Protein AF-A0A3D4WVC0-F1 (afdb_monomer_lite)

Radius of gyration: 29.59 Å; chains: 1; bounding box: 92×61×45 Å

Sequence (147 aa):
MLTVLAAFAVWWGLRPLLTSPFTAPPGKEVVAPSPVVPSPSVTPSPSRSVAPPRSVAPKPSLYDGWAFANGAFVRTFEVNGGTATVRIVDGHVSLVSSAPWEGYTITSRQPGPDRLVLEFFKPGEHYTVVDAMWWQNRPYAEVNNVA

Structure (mmCIF, N/CA/C/O backbone):
data_AF-A0A3D4WVC0-F1
#
_entry.id   AF-A0A3D4WVC0-F1
#
loop_
_atom_site.group_PDB
_atom_site.id
_atom_site.type_symbol
_atom_site.label_atom_id
_atom_site.label_alt_id
_atom_site.label_comp_id
_atom_site.label_asym_id
_atom_site.label_entity_id
_atom_site.label_seq_id
_atom_site.pdbx_PDB_ins_code
_atom_site.Cartn_x
_atom_site.Cartn_y
_atom_site.Cartn_z
_atom_site.occupancy
_atom_site.B_iso_or_equiv
_atom_site.auth_seq_id
_atom_site.auth_comp_id
_atom_site.auth_asym_id
_atom_site.auth_atom_id
_atom_site.pdbx_PDB_model_num
ATOM 1 N N . MET A 1 1 ? -3.786 -29.036 29.010 1.00 40.06 1 MET A N 1
ATOM 2 C CA . MET A 1 1 ? -3.251 -29.490 27.713 1.00 40.06 1 MET A CA 1
ATOM 3 C C . MET A 1 1 ? -2.570 -28.315 27.028 1.00 40.06 1 MET A C 1
ATOM 5 O O . MET A 1 1 ? -3.201 -27.287 26.858 1.00 40.06 1 MET A O 1
ATOM 9 N N . LEU A 1 2 ? -1.273 -28.503 26.780 1.00 36.00 2 LEU A N 1
ATOM 10 C CA . LEU A 1 2 ? -0.331 -27.867 25.848 1.00 36.00 2 LEU A CA 1
ATOM 11 C C . LEU A 1 2 ? -0.523 -26.413 25.336 1.00 36.00 2 LEU A C 1
ATOM 13 O O . LEU A 1 2 ? -1.320 -26.125 24.453 1.00 36.00 2 LEU A O 1
ATOM 17 N N . THR A 1 3 ? 0.358 -25.564 25.869 1.00 45.84 3 THR A N 1
ATOM 18 C CA . THR A 1 3 ? 1.102 -24.403 25.341 1.00 45.84 3 THR A CA 1
ATOM 19 C C . THR A 1 3 ? 1.317 -24.319 23.823 1.00 45.84 3 THR A C 1
ATOM 21 O O . THR A 1 3 ? 1.759 -25.306 23.249 1.00 45.84 3 THR A O 1
ATOM 24 N N . VAL A 1 4 ? 1.237 -23.104 23.247 1.00 41.12 4 VAL A N 1
ATOM 25 C CA . VAL A 1 4 ? 2.300 -22.531 22.382 1.00 41.12 4 VAL A CA 1
ATOM 26 C C . VAL A 1 4 ? 2.367 -21.006 22.582 1.00 41.12 4 VAL A C 1
ATOM 28 O O . VAL A 1 4 ? 1.508 -20.262 22.116 1.00 41.12 4 VAL A O 1
ATOM 31 N N . LEU A 1 5 ? 3.415 -20.551 23.277 1.00 47.03 5 LEU A N 1
ATOM 32 C CA . LEU A 1 5 ? 3.977 -19.206 23.142 1.00 47.03 5 LEU A CA 1
ATOM 33 C C . LEU A 1 5 ? 4.660 -19.110 21.773 1.00 47.03 5 LEU A C 1
ATOM 35 O O . LEU A 1 5 ? 5.485 -19.964 21.454 1.00 47.03 5 LEU A O 1
ATOM 39 N N . ALA A 1 6 ? 4.404 -18.044 21.020 1.00 47.34 6 ALA A N 1
ATOM 40 C CA . ALA A 1 6 ? 5.251 -17.658 19.897 1.00 47.34 6 ALA A CA 1
ATOM 41 C C . ALA A 1 6 ? 5.726 -16.217 20.108 1.00 47.34 6 ALA A C 1
ATOM 43 O O . ALA A 1 6 ? 5.016 -15.250 19.844 1.00 47.34 6 ALA A O 1
ATOM 44 N N . ALA A 1 7 ? 6.934 -16.110 20.656 1.00 46.94 7 ALA A N 1
ATOM 45 C CA . ALA A 1 7 ? 7.718 -14.891 20.681 1.00 46.94 7 ALA A CA 1
ATOM 46 C C . ALA A 1 7 ? 8.221 -14.608 19.261 1.00 46.94 7 ALA A C 1
ATOM 48 O O . ALA A 1 7 ? 8.860 -15.471 18.659 1.00 46.94 7 ALA A O 1
ATOM 49 N N . PHE A 1 8 ? 7.972 -13.406 18.744 1.00 44.94 8 PHE A N 1
ATOM 50 C CA . PHE A 1 8 ? 8.620 -12.935 17.525 1.00 44.94 8 PHE A CA 1
ATOM 51 C C . PHE A 1 8 ? 9.506 -11.734 17.831 1.00 44.94 8 PHE A C 1
ATOM 53 O O . PHE A 1 8 ? 9.111 -10.763 18.474 1.00 44.94 8 PHE A O 1
ATOM 60 N N . ALA A 1 9 ? 10.758 -11.905 17.421 1.00 48.78 9 ALA A N 1
ATOM 61 C CA . ALA A 1 9 ? 11.906 -11.083 17.729 1.00 48.78 9 ALA A CA 1
ATOM 62 C C . ALA A 1 9 ? 11.807 -9.691 17.094 1.00 48.78 9 ALA A C 1
ATOM 64 O O . ALA A 1 9 ? 11.623 -9.551 15.886 1.00 48.78 9 ALA A O 1
ATOM 65 N N . VAL A 1 10 ? 12.008 -8.661 17.915 1.00 54.28 10 VAL A N 1
ATOM 66 C CA . VAL A 1 10 ? 12.243 -7.289 17.461 1.00 54.28 10 VAL A CA 1
ATOM 67 C C . VAL A 1 10 ? 13.723 -7.168 17.104 1.00 54.28 10 VAL A C 1
ATOM 69 O O . VAL A 1 10 ? 14.586 -7.148 17.981 1.00 54.28 10 VAL A O 1
ATOM 72 N N . TRP A 1 11 ? 14.029 -7.122 15.808 1.00 53.81 11 TRP A N 1
ATOM 73 C CA . TRP A 1 11 ? 15.387 -6.887 15.321 1.00 53.81 11 TRP A CA 1
ATOM 74 C C . TRP A 1 11 ? 15.665 -5.379 15.289 1.00 53.81 11 TRP A C 1
ATOM 76 O O . TRP A 1 11 ? 15.210 -4.663 14.400 1.00 53.81 11 TRP A O 1
ATOM 86 N N . TRP A 1 12 ? 16.443 -4.888 16.255 1.00 55.88 12 TRP A N 1
ATOM 87 C CA . TRP A 1 12 ? 16.959 -3.519 16.270 1.00 55.88 12 TRP A CA 1
ATOM 88 C C . TRP A 1 12 ? 18.145 -3.405 15.306 1.00 55.88 12 TRP A C 1
ATOM 90 O O . TRP A 1 12 ? 19.235 -3.908 15.574 1.00 55.88 12 TRP A O 1
ATOM 100 N N . GLY A 1 13 ? 17.932 -2.756 14.161 1.00 48.41 13 GLY A N 1
ATOM 101 C CA . GLY A 1 13 ? 18.969 -2.457 13.173 1.00 48.41 13 GLY A CA 1
ATOM 102 C C . GLY A 1 13 ? 19.977 -1.411 13.660 1.00 48.41 13 GLY A C 1
ATOM 103 O O . GLY A 1 13 ? 19.975 -0.281 13.182 1.00 48.41 13 GLY A O 1
ATOM 104 N N . LEU A 1 14 ? 20.862 -1.789 14.581 1.00 53.97 14 LEU A N 1
ATOM 105 C CA . LEU A 1 14 ? 22.098 -1.064 14.873 1.00 53.97 14 LEU A CA 1
ATOM 106 C C . LEU A 1 14 ? 23.110 -1.364 13.763 1.00 53.97 14 LEU A C 1
ATOM 108 O O . LEU A 1 14 ? 23.582 -2.492 13.631 1.00 53.97 14 LEU A O 1
ATOM 112 N N . ARG A 1 15 ? 23.456 -0.362 12.950 1.00 57.53 15 ARG A N 1
ATOM 113 C CA . ARG A 1 15 ? 24.620 -0.442 12.059 1.00 57.53 15 ARG A CA 1
ATOM 114 C C . ARG A 1 15 ? 25.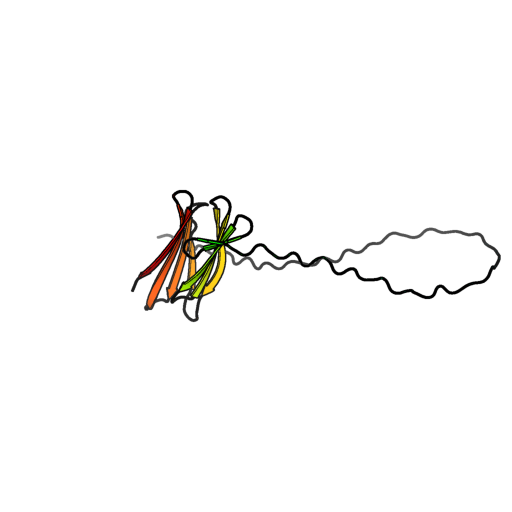864 0.016 12.829 1.00 57.53 15 ARG A C 1
ATOM 116 O O . ARG A 1 15 ? 25.918 1.189 13.196 1.00 57.53 15 ARG A O 1
ATOM 123 N N . PRO A 1 16 ? 26.864 -0.850 13.069 1.00 56.91 16 PRO A N 1
ATOM 124 C CA . PRO A 1 16 ? 28.131 -0.424 13.640 1.00 56.91 16 PRO A CA 1
ATOM 125 C C . PRO A 1 16 ? 28.985 0.234 12.545 1.00 56.91 16 PRO A C 1
ATOM 127 O O . PRO A 1 16 ? 29.263 -0.367 11.508 1.00 56.91 16 PRO A O 1
ATOM 130 N N . LEU A 1 17 ? 29.407 1.477 12.771 1.00 55.62 17 LEU A N 1
ATOM 131 C CA . LEU A 1 17 ? 30.471 2.113 11.995 1.00 55.62 17 LEU A CA 1
ATOM 132 C C . LEU A 1 17 ? 31.812 1.630 12.565 1.00 55.62 17 LEU A C 1
ATOM 134 O O . LEU A 1 17 ? 32.285 2.164 13.565 1.00 55.62 17 LEU A O 1
ATOM 138 N N . LEU A 1 18 ? 32.401 0.585 11.974 1.00 59.47 18 LEU A N 1
ATOM 139 C CA . LEU A 1 18 ? 33.740 0.135 12.353 1.00 59.47 18 LEU A CA 1
ATOM 140 C C . LEU A 1 18 ? 34.824 0.995 11.690 1.00 59.47 18 LEU A C 1
ATOM 142 O O . LEU A 1 18 ? 35.029 0.969 10.479 1.00 59.47 18 LEU A O 1
ATOM 146 N N . THR A 1 19 ? 35.527 1.721 12.555 1.00 50.94 19 THR A N 1
ATOM 147 C CA . THR A 1 19 ? 36.918 2.173 12.455 1.00 50.94 19 THR A CA 1
ATOM 148 C C . THR A 1 19 ? 37.839 1.115 11.844 1.00 50.94 19 THR A C 1
ATOM 150 O O . THR A 1 19 ? 37.834 -0.034 12.280 1.00 50.94 19 THR A O 1
ATOM 153 N N . SER A 1 20 ? 38.703 1.525 10.911 1.00 58.22 20 SER A N 1
ATOM 154 C CA . SER A 1 20 ? 39.817 0.705 10.422 1.00 58.22 20 SER A CA 1
ATOM 155 C C . SER A 1 20 ? 41.150 1.327 10.868 1.00 58.22 20 SER A C 1
ATOM 157 O O . SER A 1 20 ? 41.410 2.477 10.511 1.00 58.22 20 SER A O 1
ATOM 159 N N . PRO A 1 21 ? 42.007 0.620 11.628 1.00 57.28 21 PRO A N 1
ATOM 160 C CA . PRO A 1 21 ? 43.376 1.049 11.891 1.00 57.28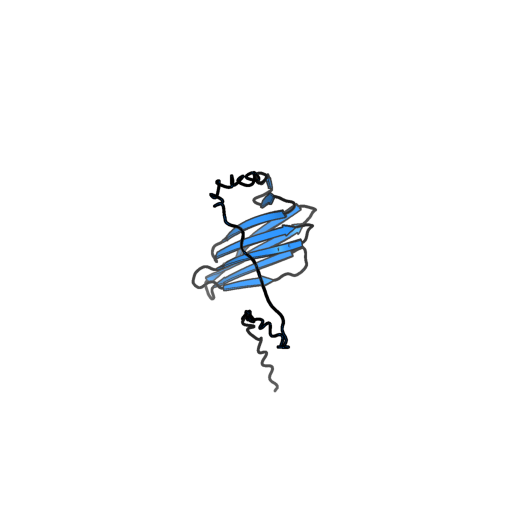 21 PRO A CA 1
ATOM 161 C C . PRO A 1 21 ? 44.298 0.546 10.771 1.00 57.28 21 PRO A C 1
ATOM 163 O O . PRO A 1 21 ? 44.299 -0.642 10.453 1.00 57.28 21 PRO A O 1
ATOM 166 N N . PHE A 1 22 ? 45.100 1.429 10.174 1.00 54.69 22 PHE A N 1
ATOM 167 C CA . PHE A 1 22 ? 46.221 1.016 9.328 1.00 54.69 22 PHE A CA 1
ATOM 168 C C . PHE A 1 22 ? 47.525 1.219 10.100 1.00 54.69 22 PHE A C 1
ATOM 170 O O . PHE A 1 22 ? 47.913 2.341 10.420 1.00 54.69 22 PHE A O 1
ATOM 177 N N . THR A 1 23 ? 48.179 0.106 10.418 1.00 53.22 23 THR A N 1
ATOM 178 C CA . THR A 1 23 ? 49.510 0.027 11.020 1.00 53.22 23 THR A CA 1
ATOM 179 C C . THR A 1 23 ? 50.424 -0.703 10.044 1.00 53.22 23 THR A C 1
ATOM 181 O O . THR A 1 23 ? 50.094 -1.803 9.610 1.00 53.22 23 THR A O 1
ATOM 184 N N . ALA A 1 24 ? 51.592 -0.128 9.751 1.00 55.16 24 ALA A N 1
ATOM 185 C CA . ALA A 1 24 ? 52.728 -0.848 9.180 1.00 55.16 24 ALA A CA 1
ATOM 186 C C . ALA A 1 24 ? 54.068 -0.292 9.733 1.00 55.16 24 ALA A C 1
ATOM 188 O O . ALA A 1 24 ? 54.102 0.874 10.132 1.00 55.16 24 ALA A O 1
ATOM 189 N N . PRO A 1 25 ? 55.133 -1.122 9.822 1.00 63.91 25 PRO A N 1
ATOM 190 C CA . PRO A 1 25 ? 56.210 -1.028 10.828 1.00 63.91 25 PRO A CA 1
ATOM 191 C C . PRO A 1 25 ? 57.538 -0.395 10.327 1.00 63.91 25 PRO A C 1
ATOM 193 O O . PRO A 1 25 ? 57.616 0.011 9.168 1.00 63.91 25 PRO A O 1
ATOM 196 N N . PRO A 1 26 ? 58.590 -0.307 11.184 1.00 58.41 26 PRO A N 1
ATOM 197 C CA . PRO A 1 26 ? 59.791 0.510 10.963 1.00 58.41 26 PRO A CA 1
ATOM 198 C C . PRO A 1 26 ? 61.002 -0.257 10.384 1.00 58.41 26 PRO A C 1
ATOM 200 O O . PRO A 1 26 ? 61.154 -1.455 10.611 1.00 58.41 26 PRO A O 1
ATOM 203 N N . GLY A 1 27 ? 61.932 0.465 9.739 1.00 41.50 27 GLY A N 1
ATOM 204 C CA . GLY A 1 27 ? 63.262 -0.033 9.347 1.00 41.50 27 GLY A CA 1
ATOM 205 C C . GLY A 1 27 ? 64.196 1.077 8.824 1.00 41.50 27 GLY A C 1
ATOM 206 O O . GLY A 1 27 ? 63.806 1.835 7.946 1.00 41.50 27 GLY A O 1
ATOM 207 N N . LYS A 1 28 ? 65.395 1.178 9.421 1.00 44.62 28 LYS A N 1
ATOM 208 C CA . LYS A 1 28 ? 66.529 2.126 9.220 1.00 44.62 28 LYS A CA 1
ATOM 209 C C . LYS A 1 28 ? 67.211 1.910 7.832 1.00 44.62 28 LYS A C 1
ATOM 211 O O . LYS A 1 28 ? 66.914 0.903 7.211 1.00 44.62 28 LYS A O 1
ATOM 216 N N . GLU A 1 29 ? 68.120 2.707 7.244 1.00 45.84 29 GLU A N 1
ATOM 217 C CA . GLU A 1 29 ? 69.215 3.562 7.741 1.00 45.84 29 GLU A CA 1
ATOM 218 C C . GLU A 1 29 ? 69.877 4.365 6.565 1.00 45.84 29 GLU A C 1
ATOM 220 O O . GLU A 1 29 ? 70.109 3.791 5.508 1.00 45.84 29 GLU A O 1
ATOM 225 N N . VAL A 1 30 ? 70.174 5.664 6.786 1.00 51.47 30 VAL A N 1
ATOM 226 C CA . VAL A 1 30 ? 71.369 6.496 6.410 1.00 51.47 30 VAL A CA 1
ATOM 227 C C . VAL A 1 30 ? 71.825 6.714 4.937 1.00 51.47 30 VAL A C 1
ATOM 229 O O . VAL A 1 30 ? 72.135 5.773 4.224 1.00 51.47 30 VAL A O 1
ATOM 232 N N . VAL A 1 31 ? 71.952 7.997 4.518 1.00 44.50 31 VAL A N 1
ATOM 233 C CA . VAL A 1 31 ? 73.180 8.786 4.150 1.00 44.50 31 VAL A CA 1
ATOM 234 C C . VAL A 1 31 ? 72.754 10.160 3.540 1.00 44.50 31 VAL A C 1
ATOM 236 O O . VAL A 1 31 ? 71.867 10.217 2.697 1.00 44.50 31 VAL A O 1
ATOM 239 N N . ALA A 1 32 ? 73.383 11.271 3.963 1.00 46.34 32 ALA A N 1
ATOM 240 C CA . ALA A 1 32 ? 73.227 12.672 3.482 1.00 46.34 32 ALA A CA 1
ATOM 241 C C . ALA A 1 32 ? 74.440 13.113 2.594 1.00 46.34 32 ALA A C 1
ATOM 243 O O . ALA A 1 32 ? 75.324 12.268 2.446 1.00 46.34 32 ALA A O 1
ATOM 244 N 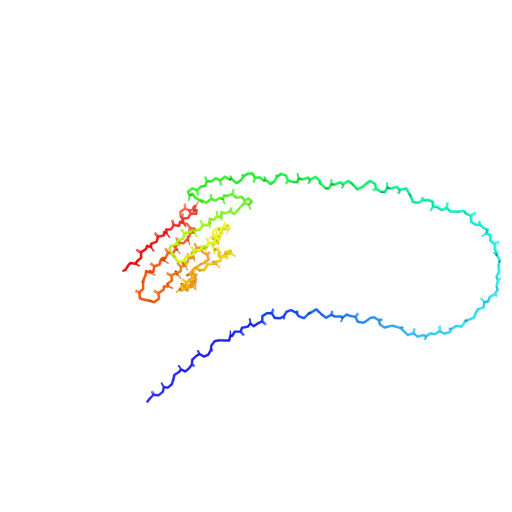N . PRO A 1 33 ? 74.645 14.376 2.098 1.00 55.25 33 PRO A N 1
ATOM 245 C CA . PRO A 1 33 ? 73.805 15.601 2.036 1.00 55.25 33 PRO A CA 1
ATOM 246 C C . PRO A 1 33 ? 73.849 16.447 0.701 1.00 55.25 33 PRO A C 1
ATOM 248 O O . PRO A 1 33 ? 74.712 16.246 -0.148 1.00 55.25 33 PRO A O 1
ATOM 251 N N . SER A 1 34 ? 73.001 17.505 0.644 1.00 46.69 34 SER A N 1
ATOM 252 C CA . SER A 1 34 ? 73.142 18.843 -0.032 1.00 46.69 34 SER A CA 1
ATOM 253 C C . SER A 1 34 ? 72.984 19.016 -1.571 1.00 46.69 34 SER A C 1
ATOM 255 O O . SER A 1 34 ? 73.257 18.066 -2.295 1.00 46.69 34 SER A O 1
ATOM 257 N N . PRO A 1 35 ? 72.676 20.233 -2.127 1.00 52.69 35 PRO A N 1
ATOM 258 C CA . PRO A 1 35 ? 72.225 21.520 -1.547 1.00 52.69 35 PRO A CA 1
ATOM 259 C C . PRO A 1 35 ? 71.007 22.215 -2.251 1.00 52.69 35 PRO A C 1
ATOM 261 O O . PRO A 1 35 ? 70.432 21.743 -3.224 1.00 52.69 35 PRO A O 1
ATOM 264 N N . VAL A 1 36 ? 70.662 23.379 -1.681 1.00 50.00 36 VAL A N 1
ATOM 265 C CA . VAL A 1 36 ? 69.599 24.394 -1.885 1.00 50.00 36 VAL A CA 1
ATOM 266 C C . VAL A 1 36 ? 69.378 24.942 -3.312 1.00 50.00 36 VAL A C 1
ATOM 268 O O . VAL A 1 36 ? 70.343 25.313 -3.972 1.00 50.00 36 VAL A O 1
ATOM 271 N N . VAL A 1 37 ? 68.106 25.183 -3.692 1.00 51.31 37 VAL A N 1
ATOM 272 C CA . VAL A 1 37 ? 67.677 26.186 -4.706 1.00 51.31 37 VAL A CA 1
ATOM 273 C C . VAL A 1 37 ? 66.315 26.812 -4.291 1.00 51.31 37 VAL A C 1
ATOM 275 O O . VAL A 1 37 ? 65.466 26.075 -3.786 1.00 51.31 37 VAL A O 1
ATOM 278 N N . PRO A 1 38 ? 66.082 28.139 -4.433 1.00 46.84 38 PRO A N 1
ATOM 279 C CA . PRO A 1 38 ? 64.913 28.834 -3.870 1.00 46.84 38 PRO A CA 1
ATOM 280 C C . PRO A 1 38 ? 63.642 28.874 -4.756 1.00 46.84 38 PRO A C 1
ATOM 282 O O . PRO A 1 38 ? 63.693 28.696 -5.967 1.00 46.84 38 PRO A O 1
ATOM 285 N N . SER A 1 39 ? 62.528 29.156 -4.060 1.00 46.03 39 SER A N 1
ATOM 286 C CA . SER A 1 39 ? 61.109 29.426 -4.413 1.00 46.03 39 SER A CA 1
ATOM 287 C C . SER A 1 39 ? 60.789 30.065 -5.786 1.00 46.03 39 SER A C 1
ATOM 289 O O . SER A 1 39 ? 61.596 30.834 -6.306 1.00 46.03 39 SER A O 1
ATOM 291 N N . PRO A 1 40 ? 59.558 29.882 -6.320 1.00 46.62 40 PRO A N 1
ATOM 292 C CA . PRO A 1 40 ? 58.529 30.890 -6.014 1.00 46.62 40 PRO A CA 1
ATOM 293 C C . PRO A 1 40 ? 57.105 30.363 -5.727 1.00 46.62 40 PRO A C 1
ATOM 295 O O . PRO A 1 40 ? 56.657 29.331 -6.223 1.00 46.62 40 PRO A O 1
ATOM 298 N N . SER A 1 41 ? 56.388 31.166 -4.936 1.00 48.62 41 SER A N 1
ATOM 299 C CA . SER A 1 41 ? 54.988 31.059 -4.516 1.00 48.62 41 SER A CA 1
ATOM 300 C C . SER A 1 41 ? 53.992 30.810 -5.653 1.00 48.62 41 SER A C 1
ATOM 302 O O . SER A 1 41 ? 53.927 31.582 -6.609 1.00 48.62 41 SER A O 1
ATOM 304 N N . VAL A 1 42 ? 53.128 29.804 -5.487 1.00 47.81 42 VAL A N 1
ATOM 305 C CA . VAL A 1 42 ? 51.949 29.595 -6.339 1.00 47.81 42 VAL A CA 1
ATOM 306 C C . VAL A 1 42 ? 50.707 30.112 -5.614 1.00 47.81 42 VAL A C 1
ATOM 308 O O . VAL A 1 42 ? 50.237 29.532 -4.638 1.00 47.81 42 VAL A O 1
ATOM 311 N N . THR A 1 43 ? 50.186 31.230 -6.106 1.00 57.22 43 THR A N 1
ATOM 312 C CA . THR A 1 43 ? 48.874 31.795 -5.771 1.00 57.22 43 THR A CA 1
ATOM 313 C C . THR A 1 43 ? 47.756 30.835 -6.210 1.00 57.22 43 THR A C 1
ATOM 315 O O . THR A 1 43 ? 47.762 30.411 -7.367 1.00 57.22 43 THR A O 1
ATOM 318 N N . PRO A 1 44 ? 46.760 30.501 -5.367 1.00 51.34 44 PRO A N 1
ATOM 319 C CA . PRO A 1 44 ? 45.614 29.710 -5.804 1.00 51.34 44 PRO A CA 1
ATOM 320 C C . PRO A 1 44 ? 44.663 30.571 -6.652 1.00 51.34 44 PRO A C 1
ATOM 322 O O . PRO A 1 44 ? 44.137 31.580 -6.186 1.00 51.34 44 PRO A O 1
ATOM 325 N N . SER A 1 45 ? 44.434 30.169 -7.904 1.00 52.62 45 SER A N 1
ATOM 326 C CA . SER A 1 45 ? 43.383 30.734 -8.761 1.00 52.62 45 SER A CA 1
ATOM 327 C C . SER A 1 45 ? 42.082 29.925 -8.600 1.00 52.62 45 SER A C 1
ATOM 329 O O . SER A 1 45 ? 42.146 28.707 -8.420 1.00 52.62 45 SER A O 1
ATOM 331 N N . PRO A 1 46 ? 40.898 30.565 -8.622 1.00 51.03 46 PRO A N 1
ATOM 332 C CA . PRO A 1 46 ? 39.639 29.953 -8.207 1.00 51.03 46 PRO A CA 1
ATOM 333 C C . PRO A 1 46 ? 39.150 28.911 -9.216 1.00 51.03 46 PRO A C 1
ATOM 335 O O . PRO A 1 46 ? 38.881 29.213 -10.379 1.00 51.03 46 PRO A O 1
ATOM 338 N N . SER A 1 47 ? 38.985 27.676 -8.744 1.00 50.19 47 SER A N 1
ATOM 339 C CA . SER A 1 47 ? 38.336 26.609 -9.502 1.00 50.19 47 SER A CA 1
ATOM 340 C C . SER A 1 47 ? 36.878 26.999 -9.769 1.00 50.19 47 SER A C 1
ATOM 342 O O . SER A 1 47 ? 36.075 27.119 -8.839 1.00 50.19 47 SER A O 1
ATOM 344 N N . ARG A 1 48 ? 36.526 27.248 -11.039 1.00 56.22 48 ARG A N 1
ATOM 345 C CA . ARG A 1 48 ? 35.130 27.407 -11.470 1.00 56.22 48 ARG A CA 1
ATOM 346 C C . ARG A 1 48 ? 34.404 26.092 -11.197 1.00 56.22 48 ARG A C 1
ATOM 348 O O . ARG A 1 48 ? 34.523 25.140 -11.962 1.00 56.22 48 ARG A O 1
ATOM 355 N N . SER A 1 49 ? 33.635 26.071 -10.113 1.00 56.03 49 SER A N 1
ATOM 356 C CA . SER A 1 49 ? 32.649 25.033 -9.837 1.00 56.03 49 SER A CA 1
ATOM 357 C C . SER A 1 49 ? 31.567 25.099 -10.916 1.00 56.03 49 SER A C 1
ATOM 359 O O . SER A 1 49 ? 30.678 25.952 -10.883 1.00 56.03 49 SER A O 1
ATOM 361 N N . VAL A 1 50 ? 31.691 24.248 -11.933 1.00 58.16 50 VAL A N 1
ATOM 362 C CA . VAL A 1 50 ? 30.615 23.996 -12.891 1.00 58.16 50 VAL A CA 1
ATOM 363 C C . VAL A 1 50 ? 29.536 23.247 -12.120 1.00 58.16 50 VAL A C 1
ATOM 365 O O . VAL A 1 50 ? 29.691 22.069 -11.804 1.00 58.16 50 VAL A O 1
ATOM 368 N N . ALA A 1 51 ? 28.465 23.955 -11.758 1.00 62.66 51 ALA A N 1
ATOM 369 C CA . ALA A 1 51 ? 27.297 23.341 -11.147 1.00 62.66 51 ALA A CA 1
ATOM 370 C C . ALA A 1 51 ? 26.778 22.226 -12.077 1.00 62.66 51 ALA A C 1
ATOM 372 O O . ALA A 1 51 ? 26.624 22.475 -13.278 1.00 62.66 51 ALA A O 1
ATOM 373 N N . PRO A 1 52 ? 26.515 21.008 -11.566 1.00 61.72 52 PRO A N 1
ATOM 374 C CA . PRO A 1 52 ? 25.953 19.949 -12.387 1.00 61.72 52 PRO A CA 1
ATOM 375 C C . PRO A 1 52 ? 24.614 20.418 -12.974 1.00 61.72 52 PRO A C 1
ATOM 377 O O . PRO A 1 52 ? 23.849 21.107 -12.284 1.00 61.72 52 PRO A O 1
ATOM 380 N N . PRO A 1 53 ? 24.318 20.087 -14.242 1.00 55.91 53 PRO A N 1
ATOM 381 C CA . PRO A 1 53 ? 23.057 20.468 -14.857 1.00 55.91 53 PRO A CA 1
ATOM 382 C C . PRO A 1 53 ? 21.908 19.932 -14.000 1.00 55.91 53 PRO A C 1
ATOM 384 O O . PRO A 1 53 ? 21.865 18.744 -13.673 1.00 55.91 53 PRO A O 1
ATOM 387 N N . ARG A 1 54 ? 20.981 20.817 -13.607 1.00 59.22 54 ARG A N 1
ATOM 388 C CA . ARG A 1 54 ? 19.742 20.412 -12.937 1.00 59.22 54 ARG A CA 1
ATOM 389 C C . ARG A 1 54 ? 18.981 19.514 -13.904 1.00 59.22 54 ARG A C 1
ATOM 391 O O . ARG A 1 54 ? 18.400 19.998 -14.871 1.00 59.22 54 ARG A O 1
ATOM 398 N N . SER A 1 55 ? 19.027 18.210 -13.646 1.00 58.72 55 SER A N 1
ATOM 399 C CA . SER A 1 55 ? 18.188 17.235 -14.327 1.00 58.72 55 SER A CA 1
ATOM 400 C C . SER A 1 55 ? 16.739 17.595 -14.018 1.00 58.72 55 SER A C 1
ATOM 402 O O . SER A 1 55 ? 16.290 17.497 -12.874 1.00 58.72 55 SER A O 1
ATOM 404 N N . VAL A 1 56 ? 16.032 18.117 -15.019 1.00 55.38 56 VAL A N 1
ATOM 405 C CA . VAL A 1 56 ? 14.595 18.353 -14.927 1.00 55.38 56 VAL A CA 1
ATOM 406 C C . VAL A 1 56 ? 13.956 16.972 -14.932 1.00 55.38 56 VAL A C 1
ATOM 408 O O . VAL A 1 56 ? 13.884 16.324 -15.974 1.00 55.38 56 VAL A O 1
ATOM 411 N N . ALA A 1 57 ? 13.577 16.489 -13.747 1.00 63.53 57 ALA A N 1
ATOM 412 C CA . ALA A 1 57 ? 12.898 15.210 -13.615 1.00 63.53 57 ALA A CA 1
ATOM 413 C C . ALA A 1 57 ? 11.651 15.203 -14.523 1.00 63.53 57 ALA A C 1
ATOM 415 O O . ALA A 1 57 ? 10.930 16.209 -14.561 1.00 63.53 57 ALA A O 1
ATOM 416 N N . PRO A 1 58 ? 11.384 14.108 -15.259 1.00 61.81 58 PRO A N 1
ATOM 417 C CA . PRO A 1 58 ? 10.185 14.000 -16.078 1.00 61.81 58 PRO A CA 1
A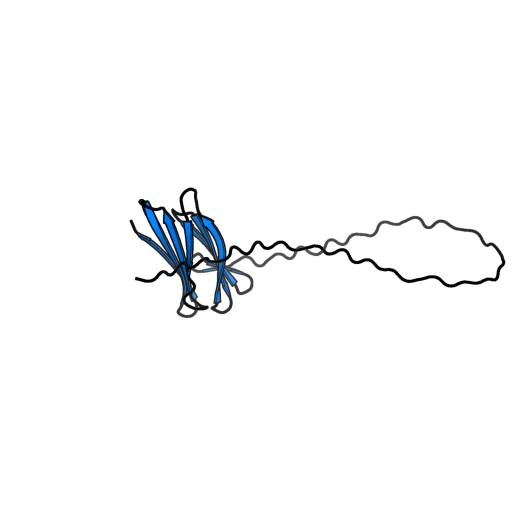TOM 418 C C . PRO A 1 58 ? 8.941 14.273 -15.229 1.00 61.81 58 PRO A C 1
ATOM 420 O O . PRO A 1 58 ? 8.805 13.736 -14.127 1.00 61.81 58 PRO A O 1
ATOM 423 N N . LYS A 1 59 ? 8.028 15.113 -15.730 1.00 66.94 59 LYS A N 1
ATOM 424 C CA . LYS A 1 59 ? 6.752 15.366 -15.053 1.00 66.94 59 LYS A CA 1
ATOM 425 C C . LYS A 1 59 ? 5.972 14.044 -14.969 1.00 66.94 59 LYS A C 1
ATOM 427 O O . LYS A 1 59 ? 5.794 13.414 -16.013 1.00 66.94 59 LYS A O 1
ATOM 432 N N . PRO A 1 60 ? 5.490 13.626 -13.782 1.00 70.56 60 PRO A N 1
ATOM 433 C CA . PRO A 1 60 ? 4.712 12.403 -13.666 1.00 70.56 60 PRO A CA 1
ATOM 434 C C . PRO A 1 60 ? 3.432 12.509 -14.496 1.00 70.56 60 PRO A C 1
ATOM 436 O O . PRO A 1 60 ? 2.744 13.533 -14.455 1.00 70.56 60 PRO A O 1
ATOM 439 N N . SER A 1 61 ? 3.106 11.455 -15.236 1.00 80.81 61 SER A N 1
ATOM 440 C CA . SER A 1 61 ? 1.772 11.307 -15.833 1.00 80.81 61 SER A CA 1
ATOM 441 C C . SER A 1 61 ? 0.822 10.716 -14.791 1.00 80.81 61 SER A C 1
ATOM 443 O O . SER A 1 61 ? 1.268 9.967 -13.928 1.00 80.81 61 SER A O 1
ATOM 445 N N . LEU A 1 62 ? -0.460 11.085 -14.805 1.00 86.00 62 LEU A N 1
ATOM 446 C CA . LEU A 1 62 ? -1.423 10.638 -13.795 1.00 86.00 62 LEU A CA 1
ATOM 447 C C . LEU A 1 62 ? -2.375 9.610 -14.415 1.00 86.00 62 LEU A C 1
ATOM 449 O O . LEU A 1 62 ? -3.028 9.903 -15.414 1.00 86.00 62 LEU A O 1
ATOM 453 N N . TYR A 1 63 ? -2.428 8.414 -13.836 1.00 85.19 63 TYR A N 1
ATOM 454 C CA . TYR A 1 63 ? -3.274 7.306 -14.270 1.00 85.19 63 TYR A CA 1
ATOM 455 C C . TYR A 1 63 ? -4.121 6.838 -13.089 1.00 85.19 63 TYR A C 1
ATOM 457 O O . TYR A 1 63 ? -3.596 6.226 -12.168 1.00 85.19 63 TYR A O 1
ATOM 465 N N . ASP A 1 64 ? -5.414 7.157 -13.084 1.00 85.94 64 ASP A N 1
ATOM 466 C CA . ASP A 1 64 ? -6.351 6.723 -12.032 1.00 85.94 64 ASP A CA 1
ATOM 467 C C . ASP A 1 64 ? -5.849 6.990 -10.590 1.00 85.94 64 ASP A C 1
ATOM 469 O O . ASP A 1 64 ? -5.792 6.120 -9.719 1.00 85.94 64 ASP A O 1
ATOM 473 N N . GLY A 1 65 ? -5.358 8.212 -10.355 1.00 91.19 65 GLY A N 1
ATOM 474 C CA . GLY A 1 65 ? -4.778 8.618 -9.069 1.00 91.19 65 GLY A CA 1
ATOM 475 C C . GLY A 1 65 ? -3.342 8.140 -8.817 1.00 91.19 65 GLY A C 1
ATOM 476 O O . GLY A 1 65 ? -2.747 8.536 -7.818 1.00 91.19 65 GLY A O 1
ATOM 477 N N . TRP A 1 66 ? -2.758 7.333 -9.704 1.00 96.06 66 TRP A N 1
ATOM 478 C CA . TRP A 1 66 ? -1.350 6.945 -9.656 1.00 96.06 66 TRP A CA 1
ATOM 479 C C . TRP A 1 66 ? -0.480 7.938 -10.416 1.00 96.06 66 TRP A C 1
ATOM 481 O O . TRP A 1 66 ? -0.717 8.223 -11.588 1.00 96.06 66 TRP A O 1
ATOM 491 N N . ALA A 1 67 ? 0.577 8.423 -9.776 1.00 95.88 67 ALA A N 1
ATOM 492 C CA . ALA A 1 67 ? 1.644 9.148 -10.441 1.00 95.88 67 ALA A CA 1
ATOM 493 C C . ALA A 1 67 ? 2.602 8.147 -11.101 1.00 95.88 67 ALA A C 1
ATOM 495 O O . ALA A 1 67 ? 3.241 7.349 -10.420 1.00 95.88 67 ALA A O 1
ATOM 496 N N . PHE A 1 68 ? 2.718 8.190 -12.423 1.00 94.38 68 PHE A N 1
ATOM 497 C CA . PHE A 1 68 ? 3.664 7.395 -13.192 1.00 94.38 68 PHE A CA 1
ATOM 498 C C . PHE A 1 68 ? 4.906 8.217 -13.529 1.00 94.38 68 PHE A C 1
ATOM 500 O O . PHE A 1 68 ? 4.830 9.204 -14.268 1.00 94.38 68 PHE A O 1
ATOM 507 N N . ALA A 1 69 ? 6.052 7.793 -13.000 1.00 90.94 69 ALA A N 1
ATOM 508 C CA . ALA A 1 69 ? 7.355 8.378 -13.280 1.00 90.94 69 ALA A CA 1
ATOM 509 C C . ALA A 1 69 ? 8.440 7.296 -13.256 1.00 90.94 69 ALA A C 1
ATOM 511 O O . ALA A 1 69 ? 8.448 6.431 -12.382 1.00 90.94 69 ALA A O 1
ATOM 512 N N . ASN A 1 70 ? 9.385 7.363 -14.199 1.00 90.31 70 ASN A N 1
ATOM 513 C CA . ASN A 1 70 ? 10.556 6.476 -14.258 1.00 90.31 70 ASN A CA 1
ATOM 514 C C . ASN A 1 70 ? 10.206 4.972 -14.203 1.00 90.31 70 ASN A C 1
ATOM 516 O O . ASN A 1 70 ? 10.859 4.212 -13.490 1.00 90.31 70 ASN A O 1
ATOM 520 N N . GLY A 1 71 ? 9.148 4.550 -14.905 1.00 91.38 71 GLY A N 1
ATOM 521 C CA . GLY A 1 71 ? 8.714 3.145 -14.932 1.00 91.38 71 GLY A CA 1
ATOM 522 C C . GLY A 1 71 ? 8.005 2.664 -13.661 1.00 91.38 71 GLY A C 1
ATOM 523 O O . GLY A 1 71 ? 7.737 1.476 -13.527 1.00 91.38 71 GLY A O 1
ATOM 524 N N . ALA A 1 72 ? 7.689 3.566 -12.729 1.00 95.19 72 ALA A N 1
ATOM 525 C CA . ALA A 1 72 ? 7.001 3.243 -11.489 1.00 95.19 72 ALA A CA 1
ATOM 526 C C . ALA A 1 72 ? 5.678 4.000 -11.374 1.00 95.19 72 ALA A C 1
ATOM 528 O O . ALA A 1 72 ? 5.630 5.207 -11.609 1.00 95.19 72 ALA A O 1
ATOM 529 N N . PHE A 1 73 ? 4.630 3.306 -10.941 1.00 96.94 73 PHE A N 1
ATOM 530 C CA . PHE A 1 73 ? 3.396 3.925 -10.468 1.00 96.94 73 PHE A CA 1
ATOM 531 C C . PHE A 1 73 ? 3.503 4.135 -8.964 1.00 96.94 73 PHE A C 1
ATOM 533 O O . PHE A 1 73 ? 3.830 3.204 -8.236 1.00 96.94 73 PHE A O 1
ATOM 540 N N . VAL A 1 74 ? 3.234 5.342 -8.484 1.00 97.25 74 VAL A N 1
ATOM 541 C CA . VAL A 1 74 ? 3.245 5.680 -7.060 1.00 97.25 74 VAL A CA 1
ATOM 542 C C . VAL A 1 74 ? 1.930 6.348 -6.704 1.00 97.25 74 VAL A C 1
ATOM 544 O O . VAL A 1 74 ? 1.483 7.252 -7.407 1.00 97.25 74 VAL A O 1
ATOM 547 N N . ARG A 1 75 ? 1.308 5.921 -5.608 1.00 97.31 75 ARG A N 1
ATOM 548 C CA . ARG A 1 75 ? 0.105 6.560 -5.076 1.00 97.31 75 ARG A CA 1
ATOM 549 C C . ARG A 1 75 ? 0.176 6.630 -3.565 1.00 97.31 75 ARG A C 1
ATOM 551 O O . ARG A 1 75 ? 0.528 5.651 -2.908 1.00 97.31 75 ARG A O 1
ATOM 558 N N . THR A 1 76 ? -0.177 7.793 -3.037 1.00 97.69 76 THR A N 1
ATOM 559 C CA . THR A 1 76 ? -0.377 8.001 -1.606 1.00 97.69 76 THR A CA 1
ATOM 560 C C . THR A 1 76 ? -1.869 7.933 -1.303 1.00 97.69 76 THR A C 1
ATOM 562 O O . THR A 1 76 ? -2.682 8.551 -1.989 1.00 97.69 76 THR A O 1
ATOM 565 N N . PHE A 1 77 ? -2.218 7.140 -0.300 1.00 97.19 77 PHE A N 1
ATOM 566 C CA . PHE A 1 77 ? -3.557 6.964 0.232 1.00 97.19 77 PHE A CA 1
ATOM 567 C C . PHE A 1 77 ? -3.624 7.680 1.572 1.00 97.19 77 PHE A C 1
ATOM 569 O O . PHE A 1 77 ? -2.840 7.370 2.466 1.00 97.19 77 PHE A O 1
ATOM 576 N N . GLU A 1 78 ? -4.555 8.616 1.699 1.00 96.75 78 GLU A N 1
ATOM 577 C CA . GLU A 1 78 ? -4.927 9.241 2.965 1.00 96.75 78 GLU A CA 1
ATOM 578 C C . GLU A 1 78 ? -6.296 8.685 3.355 1.00 96.75 78 GLU A C 1
ATOM 580 O O . GLU A 1 78 ? -7.280 8.866 2.637 1.00 96.75 78 GLU A O 1
ATOM 585 N N . VAL A 1 79 ? -6.336 7.931 4.450 1.00 95.19 79 VAL A N 1
ATOM 586 C CA . VAL A 1 79 ? -7.517 7.207 4.932 1.00 95.19 79 VAL A CA 1
ATOM 587 C C . VAL A 1 79 ? -7.755 7.507 6.408 1.00 95.19 79 VAL A C 1
ATOM 589 O O . VAL A 1 79 ? -6.878 8.047 7.072 1.00 95.19 79 VAL A O 1
ATOM 592 N N . ASN A 1 80 ? -8.917 7.126 6.953 1.00 90.75 80 ASN A N 1
ATOM 593 C CA . ASN A 1 80 ? -9.282 7.441 8.343 1.00 90.75 80 ASN A CA 1
ATOM 594 C C . ASN A 1 80 ? -8.284 6.911 9.394 1.00 90.75 80 ASN A C 1
ATOM 596 O O . ASN A 1 80 ? -8.240 7.416 10.506 1.00 90.75 80 ASN A O 1
ATOM 600 N N . GLY A 1 81 ? -7.485 5.899 9.055 1.00 92.44 81 GLY A N 1
ATOM 601 C CA . GLY A 1 81 ? -6.479 5.356 9.961 1.00 92.44 81 GLY A CA 1
ATOM 602 C C . GLY A 1 81 ? -5.051 5.850 9.741 1.00 92.44 81 GLY A C 1
ATOM 603 O O . GLY A 1 81 ? -4.166 5.461 10.503 1.00 92.44 81 GLY A O 1
ATOM 604 N N . GLY A 1 82 ? -4.787 6.670 8.719 1.00 95.69 82 GLY A N 1
ATOM 605 C CA . GLY A 1 82 ? -3.440 7.153 8.428 1.00 95.69 82 GLY A CA 1
ATOM 606 C C . GLY A 1 82 ? -3.139 7.399 6.956 1.00 95.69 82 GLY A C 1
ATOM 607 O O . GLY A 1 82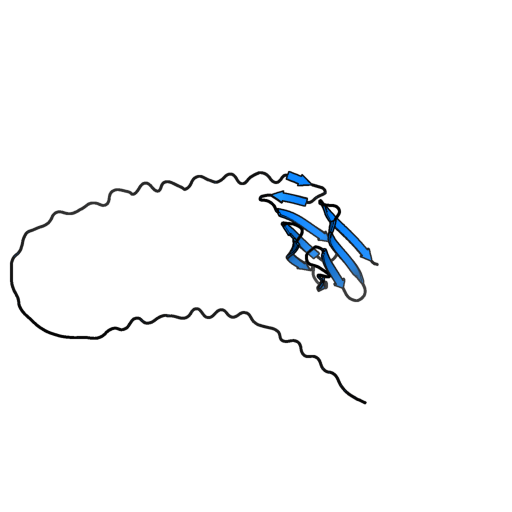 ? -4.020 7.477 6.101 1.00 95.69 82 GLY A O 1
ATOM 608 N N . THR A 1 83 ? -1.847 7.488 6.660 1.00 98.00 83 THR A N 1
ATOM 609 C CA . THR A 1 83 ? -1.326 7.679 5.307 1.00 98.00 83 THR A CA 1
ATOM 610 C C . THR A 1 83 ? -0.456 6.495 4.900 1.00 98.00 83 THR A C 1
ATOM 612 O O . THR A 1 83 ? 0.363 6.022 5.687 1.00 98.00 83 THR A O 1
ATOM 615 N N . ALA A 1 84 ? -0.574 6.024 3.660 1.00 98.06 84 ALA A N 1
ATOM 616 C CA . ALA A 1 84 ? 0.329 5.025 3.091 1.00 98.06 84 ALA A CA 1
ATOM 617 C C . ALA A 1 84 ? 0.707 5.360 1.649 1.00 98.06 84 ALA A C 1
ATOM 619 O O . ALA A 1 84 ? -0.137 5.774 0.865 1.00 98.06 84 ALA A O 1
ATOM 620 N N . THR A 1 85 ? 1.964 5.136 1.278 1.00 98.25 85 THR A N 1
ATOM 621 C CA . THR A 1 85 ? 2.444 5.300 -0.098 1.00 98.25 85 THR A CA 1
ATOM 622 C C . THR A 1 85 ? 2.786 3.939 -0.673 1.00 98.25 85 THR A C 1
ATOM 624 O O . THR A 1 85 ? 3.633 3.229 -0.132 1.00 98.25 85 THR A O 1
ATOM 627 N N . VAL A 1 86 ? 2.151 3.590 -1.785 1.00 98.06 86 VAL A N 1
ATOM 628 C CA . VAL A 1 86 ? 2.363 2.334 -2.507 1.00 98.06 86 VAL A CA 1
ATOM 629 C C . VAL A 1 86 ? 3.080 2.624 -3.817 1.00 98.06 86 VAL A C 1
ATOM 631 O O . VAL A 1 86 ? 2.813 3.633 -4.472 1.00 98.06 86 VAL A O 1
ATOM 634 N N . ARG A 1 87 ? 3.989 1.727 -4.202 1.00 97.81 87 ARG A N 1
ATOM 635 C CA . ARG A 1 87 ? 4.718 1.765 -5.468 1.00 97.81 87 ARG A CA 1
ATOM 636 C C . ARG A 1 87 ? 4.554 0.455 -6.224 1.00 97.81 87 ARG A C 1
ATOM 638 O O . ARG A 1 87 ? 4.726 -0.612 -5.640 1.00 97.81 87 ARG A O 1
ATOM 645 N N . ILE A 1 88 ? 4.296 0.559 -7.524 1.00 97.94 88 ILE A N 1
ATOM 646 C CA . ILE A 1 88 ? 4.224 -0.564 -8.456 1.00 97.94 88 ILE A CA 1
ATOM 647 C C . ILE A 1 88 ? 5.298 -0.403 -9.534 1.00 97.94 88 ILE A C 1
ATOM 649 O O . ILE A 1 88 ? 5.372 0.648 -10.171 1.00 97.94 88 ILE A O 1
ATOM 653 N N . VAL A 1 89 ? 6.126 -1.430 -9.732 1.00 97.50 89 VAL A N 1
ATOM 654 C CA . VAL A 1 89 ? 7.177 -1.491 -10.765 1.00 97.50 89 VAL A CA 1
ATOM 655 C C . VAL A 1 89 ? 7.155 -2.869 -11.395 1.00 97.50 89 VAL A C 1
ATOM 657 O O . VAL A 1 89 ? 7.187 -3.851 -10.666 1.00 97.50 89 VAL A O 1
ATOM 660 N N . ASP A 1 90 ? 7.097 -2.947 -12.723 1.00 95.38 90 ASP A N 1
ATOM 661 C CA . ASP A 1 90 ? 7.113 -4.221 -13.460 1.00 95.38 90 ASP A CA 1
ATOM 662 C C . ASP A 1 90 ? 6.083 -5.245 -12.937 1.00 95.38 90 ASP A C 1
ATOM 664 O O . ASP A 1 90 ? 6.337 -6.443 -12.867 1.00 95.38 90 ASP A O 1
ATOM 668 N N . GLY A 1 91 ? 4.911 -4.760 -12.511 1.00 95.44 91 GLY A N 1
ATOM 669 C CA . GLY A 1 91 ? 3.847 -5.578 -11.920 1.00 95.44 91 GLY A CA 1
ATOM 670 C C . GLY A 1 91 ? 4.049 -5.960 -10.448 1.00 95.44 91 GLY A C 1
ATOM 671 O O . GLY A 1 91 ? 3.144 -6.529 -9.850 1.00 95.44 91 GLY A O 1
ATOM 672 N N . HIS A 1 92 ? 5.179 -5.606 -9.835 1.00 97.75 92 HIS A N 1
ATOM 673 C CA . HIS A 1 92 ? 5.445 -5.819 -8.415 1.00 97.75 92 HIS A CA 1
ATOM 674 C C . HIS A 1 92 ? 4.950 -4.648 -7.569 1.00 97.75 92 HIS A C 1
ATOM 676 O O . HIS A 1 92 ? 5.364 -3.507 -7.774 1.00 97.75 92 HIS A O 1
ATOM 682 N N . VAL A 1 93 ? 4.112 -4.938 -6.579 1.00 98.12 93 VAL A N 1
ATOM 683 C CA . VAL A 1 93 ? 3.541 -3.975 -5.637 1.00 98.12 93 VAL A CA 1
ATOM 684 C C . VAL A 1 93 ? 4.335 -3.983 -4.335 1.00 98.12 93 VAL A C 1
ATOM 686 O O . VAL A 1 93 ? 4.661 -5.031 -3.780 1.00 98.12 93 VAL A O 1
ATOM 689 N N . SER A 1 94 ? 4.656 -2.793 -3.833 1.00 98.00 94 SER A N 1
ATOM 690 C CA . SER A 1 94 ? 5.464 -2.605 -2.628 1.00 98.00 94 SER A CA 1
ATOM 691 C C . SER A 1 94 ? 4.980 -1.415 -1.804 1.00 98.00 94 SER A C 1
ATOM 693 O O . SER A 1 94 ? 4.555 -0.390 -2.345 1.00 98.00 94 SER A O 1
ATOM 695 N N . LEU A 1 95 ? 5.059 -1.548 -0.480 1.00 98.00 95 LEU A N 1
ATOM 696 C CA . LEU A 1 95 ? 4.825 -0.447 0.448 1.00 98.00 95 LEU A CA 1
ATOM 697 C C . LEU A 1 95 ? 6.089 0.415 0.523 1.00 98.00 95 LEU A C 1
ATOM 699 O O . LEU A 1 95 ? 7.155 -0.082 0.878 1.00 98.00 95 LEU A O 1
ATOM 703 N N . VAL A 1 96 ? 5.972 1.704 0.207 1.00 97.75 96 VAL A N 1
ATOM 704 C CA . VAL A 1 96 ? 7.075 2.672 0.326 1.00 97.75 96 VAL A CA 1
ATOM 705 C C . VAL A 1 96 ? 7.127 3.256 1.731 1.00 97.75 96 VAL A C 1
ATOM 707 O O . VAL A 1 96 ? 8.196 3.362 2.324 1.00 97.75 96 VAL A O 1
ATOM 710 N N . SER A 1 97 ? 5.972 3.657 2.259 1.00 97.88 97 SER A N 1
ATOM 711 C CA . SER A 1 97 ? 5.861 4.265 3.583 1.00 97.88 97 SER A CA 1
ATOM 712 C C . SER A 1 97 ? 4.461 4.092 4.149 1.00 97.88 97 SER A C 1
ATOM 714 O O . SER A 1 97 ? 3.488 4.067 3.398 1.00 97.88 97 SER A O 1
ATOM 716 N N . SER A 1 98 ? 4.353 4.073 5.472 1.00 97.19 98 SER A N 1
ATOM 717 C CA . SER A 1 98 ? 3.081 4.104 6.190 1.00 97.19 98 SER A CA 1
ATOM 718 C C . SER A 1 98 ? 3.210 4.918 7.470 1.00 97.19 98 SER A C 1
ATOM 720 O O . SER A 1 98 ? 4.196 4.775 8.191 1.00 97.19 98 SER A O 1
ATOM 722 N N . ALA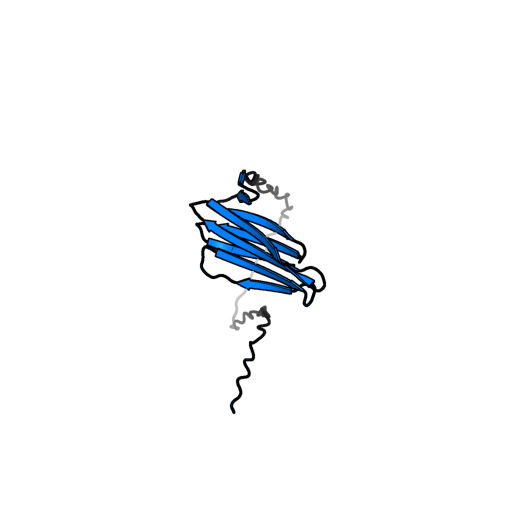 A 1 99 ? 2.203 5.729 7.758 1.00 97.62 99 ALA A N 1
ATOM 723 C CA . ALA A 1 99 ? 2.096 6.551 8.952 1.00 97.62 99 ALA A CA 1
ATOM 724 C C . ALA A 1 99 ? 0.659 6.439 9.493 1.00 97.62 99 ALA A C 1
ATOM 726 O O . ALA A 1 99 ? -0.221 7.148 8.999 1.00 97.62 99 ALA A O 1
ATOM 727 N N . PRO A 1 100 ? 0.384 5.521 10.440 1.00 96.62 100 PRO A N 1
ATOM 728 C CA . PRO A 1 100 ? -0.919 5.467 11.091 1.00 96.62 100 PRO A CA 1
ATOM 729 C C . PRO A 1 100 ? -1.155 6.733 11.928 1.00 96.62 100 PRO A C 1
ATOM 731 O O . PRO A 1 100 ? -0.208 7.323 12.454 1.00 96.62 100 PRO A O 1
ATOM 734 N N . TRP A 1 101 ? -2.412 7.155 12.049 1.00 95.75 101 TRP A N 1
ATOM 735 C CA . TRP A 1 101 ? -2.808 8.218 12.975 1.00 95.75 101 TRP A CA 1
ATOM 736 C C . TRP A 1 101 ? -2.840 7.717 14.423 1.00 95.75 101 TRP A C 1
ATOM 738 O O . TRP A 1 101 ? -2.716 6.524 14.701 1.00 95.75 101 TRP A O 1
ATOM 748 N N . GLU A 1 102 ? -2.998 8.640 15.370 1.00 94.38 102 GLU A N 1
ATOM 749 C CA . GLU A 1 102 ? -3.030 8.310 16.793 1.00 94.38 102 GLU A CA 1
ATOM 750 C C . GLU A 1 102 ? -4.146 7.306 17.127 1.00 94.38 102 GLU A C 1
ATOM 752 O O . GLU A 1 102 ? -5.297 7.449 16.711 1.00 94.38 102 GLU A O 1
ATOM 757 N N . GLY A 1 103 ? -3.789 6.263 17.881 1.00 93.56 103 GLY A N 1
ATOM 758 C CA . GLY A 1 103 ? -4.702 5.183 18.261 1.00 93.56 103 GLY A CA 1
ATOM 759 C C . GLY A 1 103 ? -4.956 4.141 17.168 1.00 93.56 103 GLY A C 1
ATOM 760 O O . GLY A 1 103 ? -5.536 3.100 17.471 1.00 93.56 103 GLY A O 1
ATOM 761 N N . TYR A 1 104 ? -4.495 4.369 15.936 1.00 95.31 104 TYR A N 1
ATOM 762 C CA . TYR A 1 104 ? -4.540 3.380 14.865 1.00 95.31 104 TYR A CA 1
ATOM 763 C C . TYR A 1 104 ? -3.268 2.539 14.824 1.00 95.31 104 TYR A C 1
ATOM 765 O O . TYR A 1 104 ? -2.160 2.995 15.102 1.00 95.31 104 TYR A O 1
ATOM 773 N N . THR A 1 105 ? -3.430 1.288 14.418 1.00 95.56 105 THR A N 1
ATOM 774 C CA . THR A 1 105 ? -2.342 0.387 14.052 1.00 95.56 105 THR A CA 1
ATOM 775 C C . THR A 1 105 ? -2.483 0.031 12.581 1.00 95.56 105 THR A C 1
ATOM 777 O O . THR A 1 105 ? -3.596 -0.104 12.075 1.00 95.56 105 THR A O 1
ATOM 780 N N . ILE A 1 106 ? -1.356 -0.130 11.890 1.00 96.38 106 ILE A N 1
ATOM 781 C CA . ILE A 1 106 ? -1.327 -0.616 10.513 1.00 96.38 106 ILE A CA 1
ATOM 782 C C . ILE A 1 106 ? -0.748 -2.030 10.463 1.00 96.38 106 ILE A C 1
ATOM 784 O O . ILE A 1 106 ? 0.276 -2.312 11.083 1.00 96.38 106 ILE A O 1
ATOM 788 N N . THR A 1 107 ? -1.386 -2.909 9.696 1.00 96.44 107 THR A N 1
ATOM 789 C CA . THR A 1 107 ? -0.832 -4.206 9.295 1.00 96.44 107 THR A CA 1
ATOM 790 C C . THR A 1 107 ? -0.730 -4.258 7.779 1.00 96.44 107 THR A C 1
ATOM 792 O O . THR A 1 107 ? -1.630 -3.802 7.080 1.00 96.44 107 THR A O 1
ATOM 795 N N . SER A 1 108 ? 0.359 -4.815 7.256 1.00 96.50 108 SER A N 1
ATOM 796 C CA . SER A 1 108 ? 0.504 -5.096 5.831 1.00 96.50 108 SER A CA 1
ATOM 797 C C . SER A 1 108 ? 0.496 -6.601 5.586 1.00 96.50 108 SER A C 1
ATOM 799 O O . SER A 1 108 ? 1.128 -7.376 6.306 1.00 96.50 108 SER A O 1
ATOM 801 N N . ARG A 1 109 ? -0.223 -7.026 4.550 1.00 97.19 109 ARG A N 1
ATOM 802 C CA . ARG A 1 109 ? -0.193 -8.390 4.025 1.00 97.19 109 ARG A CA 1
ATOM 803 C C . ARG A 1 109 ? 0.114 -8.336 2.542 1.00 97.19 109 ARG A C 1
ATOM 805 O O . ARG A 1 109 ? -0.423 -7.504 1.819 1.00 97.19 109 ARG A O 1
ATOM 812 N N . GLN A 1 110 ? 0.947 -9.257 2.082 1.00 97.12 110 GLN A N 1
ATOM 813 C CA . GLN A 1 110 ? 1.337 -9.346 0.681 1.00 97.12 110 GLN A CA 1
ATOM 814 C C . GLN A 1 110 ? 1.061 -10.769 0.177 1.00 97.12 110 GLN A C 1
ATOM 816 O O . GLN A 1 110 ? 1.943 -11.623 0.266 1.00 97.12 110 GLN A O 1
ATOM 821 N N . PRO A 1 111 ? -0.174 -11.065 -0.287 1.00 96.00 111 PRO A N 1
ATOM 822 C CA . PRO A 1 111 ? -0.548 -12.401 -0.763 1.00 96.00 111 PRO A CA 1
ATOM 823 C C . PRO A 1 111 ? 0.273 -12.877 -1.969 1.00 96.00 111 PRO A C 1
ATOM 825 O O . PRO A 1 111 ? 0.400 -14.078 -2.191 1.00 96.00 111 PRO A O 1
ATOM 828 N N . GLY A 1 112 ? 0.820 -11.937 -2.741 1.00 96.19 112 GLY A N 1
ATOM 829 C CA . GLY A 1 112 ? 1.649 -12.184 -3.913 1.00 96.19 112 GLY A CA 1
ATOM 830 C C . GLY A 1 112 ? 2.505 -10.962 -4.256 1.00 96.19 112 GLY A C 1
ATOM 831 O O . GLY A 1 112 ? 2.328 -9.893 -3.666 1.00 96.19 112 GLY A O 1
ATOM 832 N N . PRO A 1 113 ? 3.452 -11.087 -5.200 1.00 97.12 113 PRO A N 1
ATOM 833 C CA . PRO A 1 113 ? 4.277 -9.960 -5.630 1.00 97.12 113 PRO A CA 1
ATOM 834 C C . PRO A 1 113 ? 3.450 -8.824 -6.246 1.00 97.12 113 PRO A C 1
ATOM 836 O O . PRO A 1 113 ? 3.867 -7.676 -6.190 1.00 97.12 113 PRO A O 1
ATOM 839 N N . ASP A 1 114 ? 2.287 -9.140 -6.801 1.00 97.69 114 ASP A N 1
ATOM 840 C CA . ASP A 1 114 ? 1.379 -8.272 -7.542 1.00 97.69 114 ASP A CA 1
ATOM 841 C C . ASP A 1 114 ? 0.257 -7.665 -6.690 1.00 97.69 114 ASP A C 1
ATOM 843 O O . ASP A 1 114 ? -0.539 -6.897 -7.222 1.00 97.69 114 ASP A O 1
ATOM 847 N N . ARG A 1 115 ? 0.175 -7.970 -5.387 1.00 98.19 115 ARG A N 1
ATOM 848 C CA . ARG A 1 115 ? -0.899 -7.481 -4.509 1.00 98.19 115 ARG A CA 1
ATOM 849 C C . ARG A 1 115 ? -0.416 -7.168 -3.100 1.00 98.19 115 ARG A C 1
ATOM 851 O O . ARG A 1 115 ? 0.223 -7.991 -2.452 1.00 98.19 115 ARG A O 1
ATOM 858 N N . LEU A 1 116 ? -0.808 -6.005 -2.598 1.00 98.31 116 LEU A N 1
ATOM 859 C CA . LEU A 1 116 ? -0.537 -5.504 -1.259 1.00 98.31 116 LEU A CA 1
ATOM 860 C C . LEU A 1 116 ? -1.851 -5.080 -0.605 1.00 98.31 116 LEU A C 1
ATOM 862 O O . LEU A 1 116 ? -2.568 -4.236 -1.135 1.00 98.31 116 LEU A O 1
ATOM 866 N N . VAL A 1 117 ? -2.118 -5.620 0.577 1.00 98.06 117 VAL A N 1
ATOM 867 C CA . VAL A 1 117 ? -3.265 -5.258 1.407 1.00 98.06 117 VAL A CA 1
ATOM 868 C C . VAL A 1 117 ? -2.749 -4.553 2.654 1.00 98.06 117 VAL A C 1
ATOM 870 O O . VAL A 1 117 ? -1.910 -5.094 3.376 1.00 98.06 117 VAL A O 1
ATOM 873 N N . LEU A 1 118 ? -3.227 -3.339 2.900 1.00 97.62 118 LEU A N 1
ATOM 874 C CA . LEU A 1 118 ? -2.934 -2.568 4.103 1.00 97.62 118 LEU A CA 1
ATOM 875 C C . LEU A 1 118 ? -4.200 -2.433 4.926 1.00 97.62 118 LEU A C 1
ATOM 877 O O . LEU A 1 118 ? -5.253 -2.077 4.412 1.00 97.62 118 LEU A O 1
ATOM 881 N N . GLU A 1 119 ? -4.069 -2.687 6.211 1.00 96.38 119 GLU A N 1
ATOM 882 C CA . GLU A 1 119 ? -5.169 -2.726 7.153 1.00 96.38 119 GLU A CA 1
ATOM 883 C C . GLU A 1 119 ? -4.885 -1.705 8.245 1.00 96.38 119 GLU A C 1
ATOM 885 O O . GLU A 1 119 ? -3.951 -1.883 9.027 1.00 96.38 119 GLU A O 1
ATOM 890 N N . PHE A 1 120 ? -5.668 -0.634 8.294 1.00 96.62 120 PHE A N 1
ATOM 891 C CA . PHE A 1 120 ? -5.638 0.321 9.390 1.00 96.62 120 PHE A CA 1
ATOM 892 C C . PHE A 1 120 ? -6.757 -0.010 10.366 1.00 96.62 120 PHE A C 1
ATOM 894 O O . PHE A 1 120 ? -7.927 -0.014 9.989 1.00 96.62 120 PHE A O 1
ATOM 901 N N . PHE A 1 121 ? -6.401 -0.276 11.618 1.00 95.00 121 PHE A N 1
ATOM 902 C CA . PHE A 1 121 ? -7.346 -0.704 12.638 1.00 95.00 121 PHE A CA 1
ATOM 903 C C . PHE A 1 121 ? -7.183 0.090 13.927 1.00 95.00 121 PHE A C 1
ATOM 905 O O . PHE A 1 121 ? -6.065 0.324 14.387 1.00 95.00 121 PHE A O 1
ATOM 912 N N . LYS A 1 122 ? -8.308 0.442 14.544 1.00 92.81 122 LYS A N 1
ATOM 913 C CA . LYS A 1 122 ? -8.370 0.930 15.918 1.00 92.81 122 LYS A CA 1
ATOM 914 C C . LYS A 1 122 ? -9.384 0.080 16.686 1.00 92.81 122 LYS A C 1
ATOM 916 O O . LYS A 1 122 ? -10.533 -0.017 16.255 1.00 92.81 122 LYS A O 1
ATOM 921 N N . PRO A 1 123 ? -8.986 -0.596 17.779 1.00 88.62 123 PRO A N 1
ATOM 922 C CA . PRO A 1 123 ? -9.898 -1.460 18.522 1.00 88.62 123 PRO A CA 1
ATOM 923 C C . PRO A 1 123 ? -11.166 -0.715 18.963 1.00 88.62 123 PRO A C 1
ATOM 925 O O . PRO A 1 123 ? -11.072 0.314 19.627 1.00 88.62 123 PRO A O 1
ATOM 928 N N . GLY A 1 124 ? -12.341 -1.249 18.614 1.00 84.81 124 GLY A N 1
ATOM 929 C CA . GLY A 1 124 ? -13.641 -0.666 18.974 1.00 84.81 124 GLY A CA 1
ATOM 930 C C . GLY A 1 124 ? -14.119 0.489 18.084 1.00 84.81 124 GLY A C 1
ATOM 931 O O . GLY A 1 124 ? -15.153 1.077 18.383 1.00 84.81 124 GLY A O 1
ATOM 932 N N . GLU A 1 125 ? -13.393 0.805 17.012 1.00 85.62 125 GLU A N 1
ATOM 933 C CA . GLU A 1 125 ? -13.746 1.829 16.023 1.00 85.62 125 GLU A CA 1
ATOM 934 C C . GLU A 1 125 ? -13.664 1.252 14.595 1.00 85.62 125 GLU A C 1
ATOM 936 O O . GLU A 1 125 ? -13.802 0.047 14.380 1.00 85.62 125 GLU A O 1
ATOM 941 N N . HIS A 1 126 ? -13.462 2.129 13.612 1.00 79.31 126 HIS A N 1
ATOM 942 C CA . HIS A 1 126 ? -13.399 1.815 12.199 1.00 79.31 126 HIS A CA 1
ATOM 943 C C . HIS A 1 126 ? -12.148 1.029 11.813 1.00 79.31 126 HIS A C 1
ATOM 945 O O . HIS A 1 126 ? -11.055 1.171 12.374 1.00 79.31 126 HIS A O 1
ATOM 951 N N . TYR A 1 127 ? -12.324 0.237 10.764 1.00 88.75 127 TYR A N 1
ATOM 952 C CA . TYR A 1 127 ? -11.270 -0.506 10.110 1.00 88.75 127 TYR A CA 1
ATOM 953 C C . TYR A 1 127 ? -11.251 -0.145 8.622 1.00 88.75 127 TYR A C 1
ATOM 955 O O . TYR A 1 127 ? -12.256 -0.302 7.929 1.00 88.75 127 TYR A O 1
ATOM 963 N N . THR A 1 128 ? -10.121 0.346 8.111 1.00 95.38 128 THR A N 1
ATOM 964 C CA . THR A 1 128 ? -9.969 0.690 6.689 1.00 95.38 128 THR A CA 1
ATOM 965 C C . THR A 1 128 ? -8.973 -0.248 6.024 1.00 95.38 128 THR A C 1
ATOM 967 O O . THR A 1 128 ? -7.846 -0.404 6.494 1.00 95.38 128 THR A O 1
ATOM 970 N N . VAL A 1 129 ? -9.365 -0.821 4.888 1.00 96.62 129 VAL A N 1
ATOM 971 C CA . VAL A 1 129 ? -8.516 -1.663 4.045 1.00 96.62 129 VAL A CA 1
ATOM 972 C C . VAL A 1 129 ? -8.149 -0.914 2.776 1.00 96.62 129 VAL A C 1
ATOM 974 O O . VAL A 1 129 ? -9.027 -0.433 2.066 1.00 96.62 129 VAL A O 1
ATOM 977 N N . VAL A 1 130 ? -6.859 -0.854 2.465 1.00 97.50 130 VAL A N 1
ATOM 978 C CA . VAL A 1 130 ? -6.346 -0.448 1.154 1.00 97.50 130 VAL A CA 1
ATOM 979 C C . VAL A 1 130 ? -5.857 -1.702 0.443 1.00 97.50 130 VAL A C 1
ATOM 981 O O . VAL A 1 130 ? -4.895 -2.322 0.889 1.00 97.50 130 VAL A O 1
ATOM 984 N N . ASP A 1 131 ? -6.502 -2.077 -0.653 1.00 97.69 131 ASP A N 1
ATOM 985 C CA . ASP A 1 131 ? -6.110 -3.215 -1.484 1.00 97.69 131 ASP A CA 1
ATOM 986 C C . ASP A 1 131 ? -5.535 -2.696 -2.798 1.00 97.69 131 ASP A C 1
ATOM 988 O O . ASP A 1 131 ? -6.267 -2.185 -3.643 1.00 97.69 131 ASP A O 1
ATOM 992 N N . ALA A 1 132 ? -4.215 -2.767 -2.948 1.00 97.88 132 ALA A N 1
ATOM 993 C CA . ALA A 1 132 ? -3.494 -2.304 -4.124 1.00 97.88 132 ALA A CA 1
ATOM 994 C C . ALA A 1 132 ? -2.918 -3.495 -4.888 1.00 97.88 132 ALA A C 1
ATOM 996 O O . ALA A 1 132 ? -2.224 -4.333 -4.314 1.00 97.88 132 ALA A O 1
ATOM 997 N N . MET A 1 133 ? -3.152 -3.558 -6.195 1.00 98.00 133 MET A N 1
ATOM 998 C CA . MET A 1 133 ? -2.669 -4.655 -7.027 1.00 98.00 133 MET A CA 1
ATOM 999 C C . MET A 1 133 ? -2.328 -4.226 -8.451 1.00 98.00 133 MET A C 1
ATOM 1001 O O . MET A 1 133 ? -2.833 -3.229 -8.969 1.00 98.00 133 MET A O 1
ATOM 1005 N N . TRP A 1 134 ? -1.484 -5.015 -9.105 1.00 97.50 134 TRP A N 1
ATOM 1006 C CA . TRP A 1 134 ? -1.343 -4.990 -10.551 1.00 97.50 134 TRP A CA 1
ATOM 1007 C C . TRP A 1 134 ? -2.389 -5.914 -11.175 1.00 97.50 134 TRP A C 1
ATOM 1009 O O . TRP A 1 134 ? -2.317 -7.131 -11.039 1.00 97.50 134 TRP A O 1
ATOM 1019 N N . TRP A 1 135 ? -3.378 -5.347 -11.867 1.00 95.12 135 TRP A N 1
ATOM 1020 C CA . TRP A 1 135 ? -4.512 -6.106 -12.399 1.00 95.12 135 TRP A CA 1
ATOM 1021 C C . TRP A 1 135 ? -4.835 -5.669 -13.823 1.00 95.12 135 TRP A C 1
ATOM 1023 O O . TRP A 1 135 ? -4.889 -4.479 -14.108 1.00 95.12 135 TRP A O 1
ATOM 1033 N N . GLN A 1 136 ? -5.064 -6.619 -14.738 1.00 94.25 136 GLN A N 1
ATOM 1034 C CA . GLN A 1 136 ? -5.380 -6.329 -16.150 1.00 94.25 136 GLN A CA 1
ATOM 1035 C C . GLN A 1 136 ? -4.385 -5.356 -16.820 1.00 94.25 136 GLN A C 1
ATOM 1037 O O . GLN A 1 136 ? -4.785 -4.457 -17.560 1.00 94.25 136 GLN A O 1
ATOM 1042 N N . ASN A 1 137 ? -3.086 -5.540 -16.557 1.00 92.62 137 ASN A N 1
ATOM 1043 C CA . ASN A 1 137 ? -2.004 -4.717 -17.109 1.00 92.62 137 ASN A CA 1
ATOM 1044 C C . ASN A 1 137 ? -2.104 -3.218 -16.755 1.00 92.62 137 ASN A C 1
ATOM 1046 O O . ASN A 1 137 ? -1.700 -2.357 -17.538 1.00 92.62 137 ASN A O 1
ATOM 1050 N N . ARG A 1 138 ? -2.673 -2.903 -15.587 1.00 94.62 138 ARG A N 1
ATOM 1051 C CA . ARG A 1 138 ? -2.777 -1.543 -15.055 1.00 94.62 138 ARG A CA 1
ATOM 1052 C C . ARG A 1 138 ? -2.651 -1.534 -13.526 1.00 94.62 138 ARG A C 1
ATOM 1054 O O . ARG A 1 138 ? -2.952 -2.546 -12.886 1.00 94.62 138 ARG A O 1
ATOM 1061 N N . PRO A 1 139 ? -2.222 -0.414 -12.919 1.00 96.88 139 PRO A N 1
ATOM 1062 C CA . PRO A 1 139 ? -2.279 -0.278 -11.473 1.00 96.88 139 PRO A CA 1
ATOM 1063 C C . PRO A 1 139 ? -3.745 -0.158 -11.035 1.00 96.88 139 PRO A C 1
ATOM 1065 O O . PRO A 1 139 ? -4.533 0.555 -11.657 1.00 96.88 139 PRO A O 1
ATOM 1068 N N . TYR A 1 140 ? -4.112 -0.855 -9.967 1.00 96.38 140 TYR A N 1
ATOM 1069 C CA . TYR A 1 140 ? -5.441 -0.801 -9.372 1.00 96.38 140 TYR A CA 1
ATOM 1070 C C . TYR A 1 140 ? -5.319 -0.645 -7.859 1.00 96.38 140 TYR A C 1
ATOM 1072 O O . TYR A 1 140 ? -4.410 -1.199 -7.240 1.00 96.38 140 TYR A O 1
ATOM 1080 N N . ALA A 1 141 ? -6.226 0.125 -7.266 1.00 96.69 141 ALA A N 1
ATOM 1081 C CA . ALA A 1 141 ? -6.392 0.139 -5.825 1.00 96.69 141 ALA A CA 1
ATOM 1082 C C . ALA A 1 141 ? -7.835 0.428 -5.433 1.00 96.69 141 ALA A C 1
ATOM 1084 O O . ALA A 1 141 ? -8.492 1.271 -6.044 1.00 96.69 141 ALA A O 1
ATOM 1085 N N . GLU A 1 142 ? -8.273 -0.220 -4.365 1.00 96.12 142 GLU A N 1
ATOM 1086 C CA . GLU A 1 142 ? -9.557 0.014 -3.722 1.00 96.12 142 GLU A CA 1
ATOM 1087 C C . GLU A 1 142 ? -9.340 0.370 -2.249 1.00 96.12 142 GLU A C 1
ATOM 1089 O O . GLU A 1 142 ? -8.420 -0.131 -1.599 1.00 96.12 142 GLU A O 1
ATOM 1094 N N . VAL A 1 143 ? -10.180 1.264 -1.728 1.00 96.19 143 VAL A N 1
ATOM 1095 C CA . VAL A 1 143 ? -10.198 1.629 -0.311 1.00 96.19 143 VAL A CA 1
ATOM 1096 C C . VAL A 1 143 ? -11.572 1.293 0.245 1.00 96.19 143 VAL A C 1
ATOM 1098 O O . VAL A 1 143 ? -12.565 1.903 -0.144 1.00 96.19 143 VAL A O 1
ATOM 1101 N N . ASN A 1 144 ? -11.609 0.347 1.176 1.00 95.38 144 ASN A N 1
ATOM 1102 C CA . ASN A 1 144 ? -12.826 -0.137 1.807 1.00 95.38 144 ASN A CA 1
ATOM 1103 C C . ASN A 1 144 ? -12.850 0.290 3.272 1.00 95.38 144 ASN A C 1
ATOM 1105 O O . ASN A 1 144 ? -11.928 -0.011 4.027 1.00 95.38 144 ASN A O 1
ATOM 1109 N N . ASN A 1 145 ? -13.914 0.980 3.681 1.00 91.31 145 ASN A N 1
ATOM 1110 C CA . ASN A 1 145 ? -14.155 1.315 5.081 1.00 91.31 145 ASN A CA 1
ATOM 1111 C C . ASN A 1 145 ? -15.163 0.321 5.654 1.00 91.31 145 ASN A C 1
ATOM 1113 O O . ASN A 1 145 ? -16.279 0.210 5.150 1.00 91.31 145 ASN A O 1
ATOM 1117 N N . VAL A 1 146 ? -14.760 -0.387 6.701 1.00 81.75 146 VAL A N 1
ATOM 1118 C CA . VAL A 1 146 ? -15.596 -1.313 7.458 1.00 81.75 146 VAL A CA 1
ATOM 1119 C C . VAL A 1 146 ? -15.893 -0.647 8.800 1.00 81.75 146 VAL A C 1
ATOM 1121 O O . VAL A 1 146 ? -14.974 -0.240 9.517 1.00 81.75 146 VAL A O 1
ATOM 1124 N N . ALA A 1 147 ? -17.180 -0.454 9.081 1.00 68.12 147 ALA A N 1
ATOM 1125 C CA . ALA A 1 147 ? -17.686 0.171 10.300 1.00 68.12 147 ALA A CA 1
ATOM 1126 C C . ALA A 1 147 ? -18.177 -0.875 11.301 1.00 68.12 147 ALA A C 1
ATOM 1128 O O . ALA A 1 147 ? -18.640 -1.948 10.846 1.00 68.12 147 ALA A O 1
#

Foldseek 3Di:
DDDDDDDDDDDDPDDDPDDDDDDDDDDDDDDDDDDDDDDDDDDDDDDPPPDPPPDPAPAFDADPQWTDGPQKTWHWDQDPQWIWIWIAHPLFIDTPDTDGDPQWDWDWDDPDRFWIWIWIDHPPDKIKIWIWGCDPNDTDIDIDIDD

pLDDT: mean 77.4, std 21.34, range [36.0, 98.31]

Secondary structure (DSSP, 8-state):
------------------------------------------PPPP----PPP---PPPPEEETTEEEETTEEEEEEEETTEEEEEEEETTEEEEEEEEEPTT-EEEEEEEETTEEEEEEE-TTS-EEEEEEEEETTEEEEEEEEE-